Protein AF-A0A7C3CMB0-F1 (afdb_monomer)

Solvent-accessible surface area (backbone atoms only — not comparable to full-atom values): 4207 Å² total; per-residue (Å²): 136,58,68,73,53,51,58,50,53,53,55,54,50,69,72,44,54,74,67,57,44,53,52,51,50,51,53,52,52,50,52,54,52,60,77,57,69,61,90,77,78,75,54,75,71,78,53,63,73,51,60,59,68,71,44,69,85,48,66,64,63,64,57,60,73,72,107

Structure (mmCIF, N/CA/C/O backbone):
data_AF-A0A7C3CMB0-F1
#
_entry.id   AF-A0A7C3CMB0-F1
#
loop_
_atom_site.group_PDB
_atom_site.id
_atom_site.type_symbol
_atom_site.label_atom_id
_atom_site.label_alt_id
_atom_site.label_comp_id
_atom_site.label_asym_id
_atom_site.label_entity_id
_atom_site.label_seq_id
_atom_site.pdbx_PDB_ins_code
_atom_site.Cartn_x
_atom_site.Cartn_y
_atom_site.Cartn_z
_atom_site.occupancy
_atom_site.B_iso_or_equiv
_atom_site.auth_seq_id
_atom_site.auth_comp_id
_atom_site.auth_asym_id
_atom_site.auth_atom_id
_atom_site.pdbx_PDB_model_num
ATOM 1 N N . MET A 1 1 ? -18.504 -9.519 11.723 1.00 48.28 1 MET A N 1
ATOM 2 C CA . MET A 1 1 ? -18.358 -8.174 12.329 1.00 48.28 1 MET A CA 1
ATOM 3 C C . MET A 1 1 ? -17.250 -7.343 11.657 1.00 48.28 1 MET A C 1
ATOM 5 O O . MET A 1 1 ? -16.713 -6.448 12.284 1.00 48.28 1 MET A O 1
ATOM 9 N N . THR A 1 2 ? -16.918 -7.586 10.386 1.00 54.44 2 THR A N 1
ATOM 10 C CA . THR A 1 2 ? -15.705 -7.041 9.738 1.00 54.44 2 THR A CA 1
ATOM 11 C C . THR A 1 2 ? -15.969 -5.929 8.718 1.00 54.44 2 THR A C 1
ATOM 13 O O . THR A 1 2 ? -15.088 -5.114 8.471 1.00 54.44 2 THR A O 1
ATOM 16 N N . THR A 1 3 ? -17.179 -5.829 8.162 1.00 56.88 3 THR A N 1
ATOM 17 C CA . THR A 1 3 ? -17.511 -4.824 7.133 1.00 56.88 3 THR A CA 1
ATOM 18 C C . THR A 1 3 ? -17.511 -3.394 7.673 1.00 56.88 3 THR A C 1
ATOM 20 O O . THR A 1 3 ? -16.902 -2.520 7.071 1.00 56.88 3 THR A O 1
ATOM 23 N N . LYS A 1 4 ? -18.075 -3.163 8.869 1.00 61.81 4 LYS A N 1
ATOM 24 C CA . LYS A 1 4 ? -18.028 -1.841 9.526 1.00 61.81 4 LYS A CA 1
ATOM 25 C C . LYS A 1 4 ? -16.603 -1.358 9.821 1.00 61.81 4 LYS A C 1
ATOM 27 O O . LYS A 1 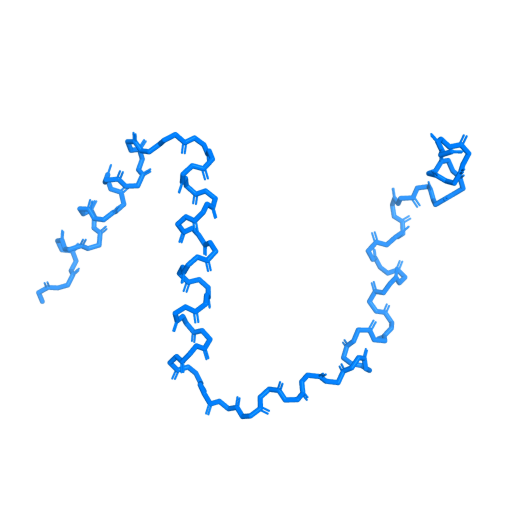4 ? -16.378 -0.156 9.851 1.00 61.81 4 LYS A O 1
ATOM 32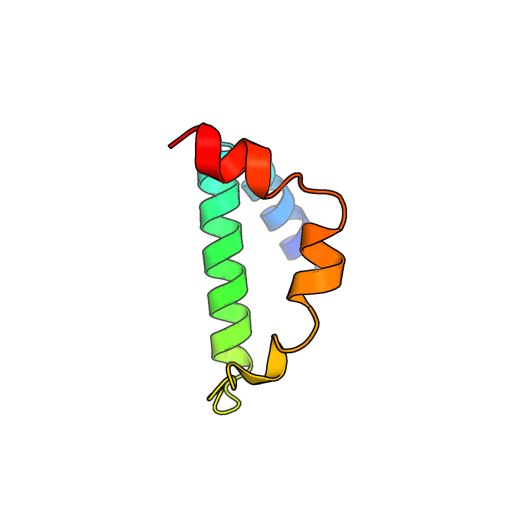 N N . THR A 1 5 ? -15.663 -2.274 10.047 1.00 81.44 5 THR A N 1
ATOM 33 C CA . THR A 1 5 ? -14.268 -1.940 10.360 1.00 81.44 5 THR A CA 1
ATOM 34 C C . THR A 1 5 ? -13.509 -1.504 9.108 1.00 81.44 5 THR A C 1
ATOM 36 O O . THR A 1 5 ? -12.745 -0.546 9.168 1.00 81.44 5 THR A O 1
ATOM 39 N N . TYR A 1 6 ? -13.759 -2.148 7.964 1.00 85.50 6 TYR A N 1
ATOM 40 C CA . TYR A 1 6 ? -13.114 -1.792 6.697 1.00 85.50 6 TYR A CA 1
ATOM 41 C C . TYR A 1 6 ? -13.479 -0.374 6.239 1.00 85.50 6 TYR A C 1
ATOM 43 O O . TYR A 1 6 ? -12.594 0.431 5.957 1.00 85.50 6 TYR A O 1
ATOM 51 N N . ASP A 1 7 ? -14.772 -0.037 6.252 1.00 88.12 7 ASP A N 1
ATOM 52 C CA . ASP A 1 7 ? -15.244 1.283 5.815 1.00 88.12 7 ASP A CA 1
ATOM 53 C C . ASP A 1 7 ? -14.701 2.414 6.705 1.00 88.12 7 ASP A C 1
ATOM 55 O O . ASP A 1 7 ? -14.391 3.507 6.229 1.00 88.12 7 ASP A O 1
ATOM 59 N N . GLN A 1 8 ? -14.526 2.145 8.003 1.00 87.88 8 GLN A N 1
ATOM 60 C CA . GLN A 1 8 ? -13.913 3.087 8.941 1.00 87.88 8 GLN A CA 1
ATOM 61 C C . GLN A 1 8 ? -12.428 3.310 8.642 1.00 87.88 8 GLN A C 1
ATOM 63 O O . GLN A 1 8 ? -11.985 4.456 8.594 1.00 87.88 8 GLN A O 1
ATOM 68 N N . VAL A 1 9 ? -11.667 2.242 8.394 1.00 87.19 9 VAL A N 1
ATOM 69 C CA . VAL A 1 9 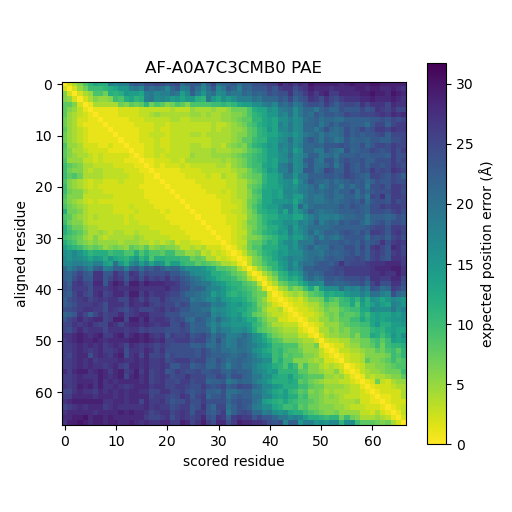? -10.242 2.337 8.032 1.00 87.19 9 VAL A CA 1
ATOM 70 C C . VAL A 1 9 ? -10.068 3.084 6.709 1.00 87.19 9 VAL A C 1
ATOM 72 O O . VAL A 1 9 ? -9.200 3.952 6.599 1.00 87.19 9 VAL A O 1
ATOM 75 N N . LEU A 1 10 ? -10.934 2.824 5.726 1.00 89.19 10 LEU A N 1
ATOM 76 C CA . LEU A 1 10 ? -10.921 3.539 4.453 1.00 89.19 10 LEU A CA 1
ATOM 77 C C . LEU A 1 10 ? -11.213 5.035 4.644 1.00 89.19 10 LEU A C 1
ATOM 79 O O . LEU A 1 10 ? -10.492 5.875 4.105 1.00 89.19 10 LEU A O 1
ATOM 83 N N . SER A 1 11 ? -12.220 5.377 5.452 1.00 91.19 11 SER A N 1
ATOM 84 C CA . SER A 1 11 ? -12.553 6.773 5.754 1.00 91.19 11 SER A CA 1
ATOM 85 C C . SER A 1 11 ? -11.416 7.505 6.470 1.00 91.19 11 SER A C 1
ATOM 87 O O . SER A 1 11 ? -11.170 8.670 6.170 1.00 91.19 11 SER A O 1
ATOM 89 N N . LEU A 1 12 ? -10.718 6.848 7.400 1.00 89.44 12 LEU A N 1
ATOM 90 C CA . LEU A 1 12 ? -9.564 7.432 8.092 1.00 89.44 12 LEU A CA 1
ATOM 91 C C . LEU A 1 12 ? -8.386 7.632 7.133 1.00 89.44 12 LEU A C 1
ATOM 93 O O . LEU A 1 12 ? -7.748 8.681 7.142 1.00 89.44 12 LEU A O 1
ATOM 97 N N . THR A 1 13 ? -8.156 6.673 6.236 1.00 88.94 13 THR A N 1
ATOM 98 C CA . THR A 1 13 ? -7.106 6.764 5.212 1.00 88.94 13 THR A CA 1
ATOM 99 C C . THR A 1 13 ? -7.335 7.945 4.268 1.00 88.94 13 THR A C 1
ATOM 101 O O . THR A 1 13 ? -6.386 8.604 3.858 1.00 88.94 13 THR A O 1
ATOM 104 N N . GLN A 1 14 ? -8.591 8.266 3.943 1.00 90.00 14 GLN A N 1
ATOM 105 C CA . GLN A 1 14 ? -8.934 9.412 3.091 1.00 90.00 14 GLN A CA 1
ATOM 106 C C . GLN A 1 14 ? -8.646 10.775 3.742 1.00 90.00 14 GLN A C 1
ATOM 108 O O . GLN A 1 14 ? -8.490 11.758 3.021 1.00 90.00 14 GLN A O 1
ATOM 1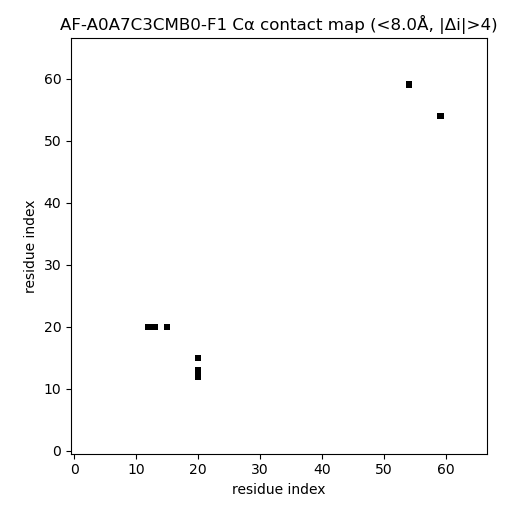13 N N . GLN A 1 15 ? -8.560 10.843 5.074 1.00 93.19 15 GLN A N 1
ATOM 114 C CA . GLN A 1 15 ? -8.230 12.071 5.809 1.00 93.19 15 GLN A CA 1
ATOM 115 C C . GLN A 1 15 ? -6.719 12.3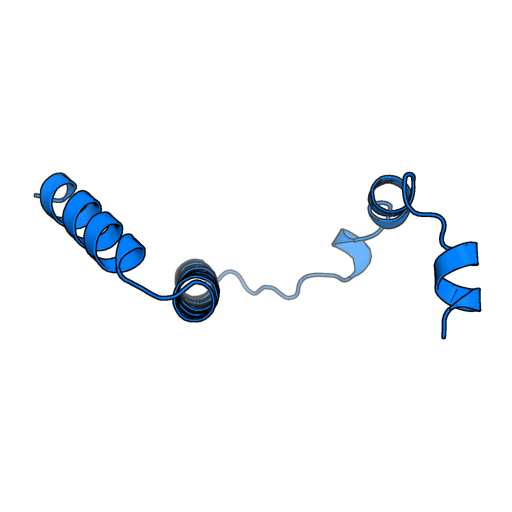33 5.892 1.00 93.19 15 GLN A C 1
ATOM 117 O O . GLN A 1 15 ? -6.306 13.435 6.251 1.00 93.19 15 GLN A O 1
ATOM 122 N N . LEU A 1 16 ? -5.893 11.339 5.557 1.00 91.88 16 LEU A N 1
ATOM 123 C CA . LEU 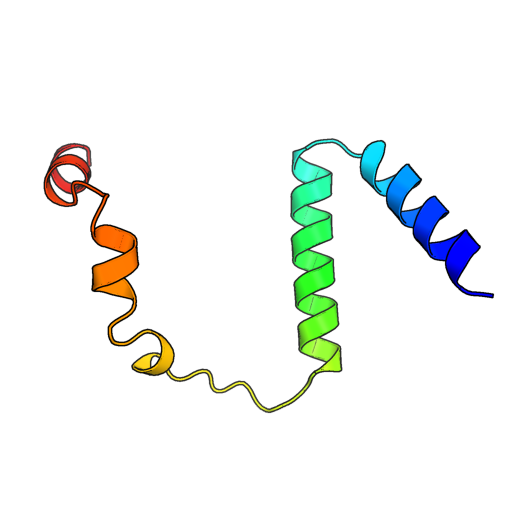A 1 16 ? -4.442 11.468 5.537 1.00 91.88 16 LEU A CA 1
ATOM 124 C C . LEU A 1 16 ? -3.972 12.299 4.337 1.00 91.88 16 LEU A C 1
ATOM 126 O O . LEU A 1 16 ? -4.547 12.265 3.243 1.00 91.88 16 LEU A O 1
ATOM 130 N N . SER A 1 17 ? -2.858 13.008 4.522 1.00 91.69 17 SER A N 1
ATOM 131 C CA . SER A 1 17 ? -2.161 13.659 3.411 1.00 91.69 17 SER A CA 1
ATOM 132 C C . SER A 1 17 ? -1.692 12.632 2.372 1.00 91.69 17 SER A C 1
ATOM 134 O O . SER A 1 17 ? -1.640 11.428 2.625 1.00 91.69 17 SER A O 1
ATOM 136 N N . HIS A 1 18 ? -1.350 13.092 1.166 1.00 86.31 18 HIS A N 1
ATOM 137 C CA . HIS A 1 18 ? -0.884 12.197 0.104 1.00 86.31 18 HIS A CA 1
ATOM 138 C C . HIS A 1 18 ? 0.339 11.367 0.531 1.00 86.31 18 HIS A C 1
ATOM 140 O O . HIS A 1 18 ? 0.322 10.153 0.359 1.00 86.31 18 HIS A O 1
ATOM 146 N N . THR A 1 19 ? 1.331 11.995 1.167 1.00 90.19 19 THR A N 1
ATOM 147 C CA . THR A 1 19 ? 2.531 11.318 1.681 1.00 90.19 19 THR A CA 1
ATOM 148 C C . THR A 1 19 ? 2.181 10.265 2.729 1.00 90.19 19 THR A C 1
ATOM 150 O O . THR A 1 19 ? 2.562 9.112 2.588 1.00 90.19 19 THR A O 1
ATOM 153 N N . GLN A 1 20 ? 1.342 10.617 3.706 1.00 90.25 20 GLN A N 1
ATOM 154 C CA . GLN A 1 20 ? 0.923 9.684 4.757 1.00 90.25 20 GLN A CA 1
ATOM 155 C C . GLN A 1 20 ? 0.138 8.482 4.216 1.00 90.25 20 GLN A C 1
ATOM 157 O O . GLN A 1 20 ? 0.226 7.393 4.773 1.00 90.25 20 GLN A O 1
ATOM 162 N N . ARG A 1 21 ? -0.625 8.645 3.126 1.00 90.69 21 ARG A N 1
ATOM 163 C CA . ARG A 1 21 ? -1.287 7.509 2.462 1.00 90.69 21 ARG A CA 1
ATOM 164 C C . ARG A 1 21 ? -0.290 6.564 1.796 1.00 90.69 21 ARG A C 1
ATOM 166 O O . ARG A 1 21 ? -0.524 5.360 1.802 1.00 90.69 21 ARG A O 1
ATOM 173 N N . LEU A 1 22 ? 0.789 7.093 1.219 1.00 89.19 22 LEU A N 1
ATOM 174 C CA . LEU A 1 22 ? 1.850 6.283 0.614 1.00 89.19 22 LEU A CA 1
ATOM 175 C C . LEU A 1 22 ? 2.659 5.534 1.677 1.00 89.19 22 LEU A C 1
ATOM 177 O O . LEU A 1 22 ? 2.957 4.357 1.484 1.00 89.19 22 LEU A O 1
ATOM 181 N N . ASP A 1 23 ? 2.951 6.187 2.802 1.00 87.88 23 ASP A N 1
ATOM 182 C CA . ASP A 1 23 ? 3.616 5.555 3.946 1.00 87.88 23 ASP A CA 1
ATOM 183 C C . ASP A 1 23 ? 2.750 4.424 4.520 1.00 87.88 23 ASP A C 1
ATOM 185 O O . ASP A 1 23 ? 3.208 3.288 4.625 1.00 87.88 23 ASP A O 1
ATOM 189 N N . LEU A 1 24 ? 1.455 4.681 4.741 1.00 89.19 24 LEU A N 1
ATOM 190 C CA . LEU A 1 24 ? 0.511 3.657 5.196 1.00 89.19 24 LEU A CA 1
ATOM 191 C C . LEU A 1 24 ? 0.413 2.479 4.213 1.00 89.19 24 LEU A C 1
ATOM 193 O O . LEU A 1 24 ? 0.319 1.327 4.627 1.00 89.19 24 LEU A O 1
ATOM 197 N N . PHE A 1 25 ? 0.439 2.745 2.905 1.00 88.38 25 PHE A N 1
ATOM 198 C CA . PHE A 1 25 ? 0.426 1.684 1.899 1.00 88.38 25 PHE A CA 1
ATOM 199 C C . PHE A 1 25 ? 1.678 0.800 1.983 1.00 88.38 25 PHE A C 1
ATOM 201 O O . PHE A 1 25 ? 1.564 -0.420 1.887 1.00 88.38 25 PHE A O 1
ATOM 208 N N . ARG A 1 26 ? 2.857 1.394 2.203 1.00 86.19 26 ARG A N 1
ATOM 209 C CA . ARG A 1 26 ? 4.109 0.651 2.403 1.00 86.19 26 ARG A CA 1
ATOM 210 C C . ARG A 1 26 ? 4.025 -0.253 3.630 1.00 86.19 26 ARG A C 1
ATOM 212 O O . ARG A 1 26 ? 4.291 -1.444 3.504 1.00 86.19 26 ARG A O 1
ATOM 219 N N . GLU A 1 27 ? 3.597 0.292 4.766 1.00 87.56 27 GLU A N 1
ATOM 220 C CA . GLU A 1 27 ? 3.447 -0.467 6.014 1.00 87.56 27 GLU A CA 1
ATOM 221 C C . GLU A 1 27 ? 2.457 -1.632 5.856 1.00 87.56 27 GLU A C 1
ATOM 223 O O . GLU A 1 27 ? 2.711 -2.737 6.327 1.00 87.56 27 GLU A O 1
ATOM 228 N N . LEU A 1 28 ? 1.351 -1.429 5.129 1.00 85.19 28 LEU A N 1
ATOM 229 C CA . LEU A 1 28 ? 0.389 -2.499 4.844 1.00 85.19 28 LEU A CA 1
ATOM 230 C C . LEU A 1 28 ? 0.989 -3.615 3.981 1.00 85.19 28 LEU A C 1
ATOM 232 O O . LEU A 1 28 ? 0.703 -4.786 4.219 1.00 85.19 28 LEU A O 1
ATOM 236 N N . VAL A 1 29 ? 1.813 -3.278 2.987 1.00 82.31 29 VAL A N 1
ATOM 237 C CA . VAL A 1 29 ? 2.507 -4.277 2.158 1.00 82.31 29 VAL A CA 1
ATOM 238 C C . VAL A 1 29 ? 3.522 -5.066 2.986 1.00 82.31 29 VAL A C 1
ATOM 240 O O . VAL A 1 29 ? 3.608 -6.284 2.833 1.00 82.31 29 VAL A O 1
ATOM 243 N N . GLU A 1 30 ? 4.260 -4.401 3.875 1.00 80.31 30 GLU A N 1
ATOM 244 C CA . GLU A 1 30 ? 5.200 -5.050 4.797 1.00 80.31 30 GLU A CA 1
ATOM 245 C C . GLU A 1 30 ? 4.477 -6.001 5.754 1.00 80.31 30 GLU A C 1
ATOM 247 O O . GLU A 1 30 ? 4.870 -7.160 5.859 1.00 80.31 30 GLU A O 1
ATOM 252 N N . LEU A 1 31 ? 3.358 -5.571 6.340 1.00 80.75 31 LEU A N 1
ATOM 253 C CA . LEU A 1 31 ? 2.529 -6.401 7.216 1.00 80.75 31 LEU A CA 1
ATOM 254 C C . LEU A 1 31 ? 1.992 -7.647 6.493 1.00 80.75 31 LEU A C 1
ATOM 256 O O . LEU A 1 31 ? 2.042 -8.754 7.022 1.00 80.75 31 LEU A O 1
ATOM 260 N N . ILE A 1 32 ? 1.537 -7.487 5.245 1.00 78.25 32 ILE A N 1
ATOM 261 C CA . ILE A 1 32 ? 1.104 -8.610 4.403 1.00 78.25 32 ILE A CA 1
ATOM 262 C C . ILE A 1 32 ? 2.278 -9.558 4.116 1.00 78.25 32 ILE A C 1
ATOM 264 O O . ILE A 1 32 ? 2.096 -10.772 4.103 1.00 78.25 32 ILE A O 1
ATOM 268 N N . HIS A 1 33 ? 3.485 -9.040 3.878 1.00 69.38 33 HIS A N 1
ATOM 269 C CA . HIS A 1 33 ? 4.667 -9.870 3.640 1.00 69.38 33 HIS A CA 1
ATOM 270 C C . HIS A 1 33 ? 5.142 -10.616 4.897 1.00 69.38 33 HIS A C 1
ATOM 272 O O . HIS A 1 33 ? 5.553 -11.771 4.774 1.00 69.38 33 HIS A O 1
ATOM 278 N N . GLU A 1 34 ? 5.074 -9.993 6.076 1.00 65.44 34 GLU A N 1
ATOM 279 C CA . GLU A 1 34 ? 5.386 -10.629 7.363 1.00 65.44 34 GLU A CA 1
ATOM 280 C C . GLU A 1 34 ? 4.418 -11.774 7.672 1.00 65.44 34 GLU A C 1
ATOM 282 O O . GLU A 1 34 ? 4.861 -12.873 8.005 1.00 65.44 34 GLU A O 1
ATOM 287 N N . ASP A 1 35 ? 3.115 -11.566 7.465 1.00 62.31 35 ASP A N 1
ATOM 288 C CA . ASP A 1 35 ? 2.098 -12.611 7.646 1.00 62.31 35 ASP A CA 1
ATOM 289 C C . ASP A 1 35 ? 2.248 -13.760 6.637 1.00 62.31 35 ASP A C 1
ATOM 291 O O . ASP A 1 35 ? 1.874 -14.903 6.915 1.00 62.31 35 ASP A O 1
ATOM 295 N N . ILE A 1 36 ? 2.810 -13.480 5.457 1.00 60.41 36 ILE A N 1
ATOM 296 C CA . ILE A 1 36 ? 3.016 -14.483 4.411 1.00 60.41 36 ILE A CA 1
ATOM 297 C C . ILE A 1 36 ? 4.257 -15.344 4.657 1.00 60.41 36 ILE A C 1
ATOM 299 O O . ILE A 1 36 ? 4.318 -16.379 4.003 1.00 60.41 36 ILE A O 1
ATOM 303 N N . ALA A 1 37 ? 5.185 -14.975 5.563 1.00 52.19 37 ALA A N 1
ATOM 304 C CA . ALA A 1 37 ? 6.440 -15.659 5.949 1.00 52.19 37 ALA A CA 1
ATOM 305 C C . ALA A 1 37 ? 6.736 -17.020 5.272 1.00 52.19 37 ALA A C 1
ATOM 307 O O . ALA A 1 37 ? 6.935 -18.056 5.906 1.00 52.19 37 ALA A O 1
ATOM 308 N N . LEU A 1 38 ? 6.831 -16.999 3.947 1.00 56.56 38 LEU A N 1
ATOM 309 C CA . LEU A 1 38 ? 7.558 -17.943 3.131 1.00 56.56 38 LEU A CA 1
ATOM 310 C C . LEU A 1 38 ? 8.952 -17.335 3.021 1.00 56.56 38 LEU A C 1
ATOM 312 O O . LEU A 1 38 ? 9.065 -16.111 2.904 1.00 56.56 38 LEU A O 1
ATOM 316 N N . PRO A 1 39 ? 10.020 -18.139 3.080 1.00 49.66 39 PRO A N 1
ATOM 317 C CA . PRO A 1 39 ? 11.376 -17.621 3.050 1.00 49.66 39 PRO A CA 1
ATOM 318 C C . PRO A 1 39 ? 11.612 -16.957 1.690 1.00 49.66 39 PRO A C 1
ATOM 320 O O . PRO A 1 39 ? 11.910 -17.620 0.701 1.00 49.66 39 PRO A O 1
ATOM 323 N N . GLN A 1 40 ? 11.441 -15.637 1.622 1.00 58.94 40 GLN A N 1
ATOM 324 C CA . GLN A 1 40 ? 11.645 -14.861 0.408 1.00 58.94 40 GLN A CA 1
ATOM 325 C C . GLN A 1 40 ? 13.137 -14.600 0.224 1.00 58.94 40 GLN A C 1
ATOM 327 O O . GLN A 1 40 ? 13.621 -13.478 0.334 1.00 58.94 40 GLN A O 1
ATOM 332 N N . THR A 1 41 ? 13.880 -15.649 -0.120 1.00 58.97 41 THR A N 1
ATOM 333 C CA . THR A 1 41 ? 15.042 -15.457 -0.990 1.00 58.97 41 THR A CA 1
ATOM 334 C C . THR A 1 41 ? 14.472 -15.206 -2.384 1.00 58.97 41 THR A C 1
ATOM 336 O O . THR A 1 41 ? 14.387 -16.123 -3.193 1.00 58.97 41 THR A O 1
ATOM 339 N N . ARG A 1 42 ? 13.965 -13.990 -2.637 1.00 62.84 42 ARG A N 1
ATOM 340 C CA . ARG A 1 42 ? 13.530 -13.634 -3.991 1.00 62.84 42 ARG A CA 1
ATOM 341 C C . ARG A 1 42 ? 14.762 -13.656 -4.871 1.00 62.84 42 ARG A C 1
ATOM 343 O O . ARG A 1 42 ? 15.743 -12.961 -4.592 1.00 62.84 42 ARG A O 1
ATOM 350 N N . SER A 1 43 ? 14.745 -14.508 -5.882 1.00 63.97 43 SER A N 1
ATOM 351 C CA . SER A 1 43 ? 15.856 -14.578 -6.816 1.00 63.97 43 SER A CA 1
ATOM 352 C C . SER A 1 43 ? 15.777 -13.371 -7.739 1.00 63.97 43 SER A C 1
ATOM 354 O O . SER A 1 43 ? 14.723 -13.100 -8.302 1.00 63.97 43 SER A O 1
ATOM 356 N N . ILE A 1 44 ? 16.892 -12.670 -7.966 1.00 62.66 44 ILE A N 1
ATOM 357 C CA . ILE A 1 44 ? 16.962 -11.620 -9.002 1.00 62.66 44 ILE A CA 1
ATOM 358 C C . ILE A 1 44 ? 16.569 -12.177 -10.387 1.00 62.66 44 ILE A C 1
ATOM 360 O O . ILE A 1 44 ? 16.088 -11.428 -11.231 1.00 62.66 44 ILE A O 1
ATOM 364 N N . MET A 1 45 ? 16.684 -13.494 -10.598 1.00 62.50 45 MET A N 1
ATOM 365 C CA . MET A 1 45 ? 16.199 -14.177 -11.804 1.00 62.50 45 MET A CA 1
ATOM 366 C C . MET A 1 45 ? 14.679 -14.066 -12.007 1.00 62.50 45 MET A C 1
ATOM 368 O O . MET A 1 45 ? 14.209 -14.205 -13.126 1.00 62.50 45 MET A O 1
ATOM 372 N N . GLU A 1 46 ? 13.894 -13.774 -10.966 1.00 61.50 46 GLU A N 1
ATOM 373 C CA . GLU A 1 46 ? 12.455 -13.492 -11.101 1.00 61.50 46 GLU A CA 1
ATOM 374 C C . GLU A 1 46 ? 12.187 -12.221 -11.920 1.00 61.50 46 GLU A C 1
ATOM 376 O O . GLU A 1 46 ? 11.095 -12.055 -12.451 1.00 61.50 46 GLU A O 1
ATOM 381 N N . LEU A 1 47 ? 13.179 -11.331 -12.024 1.00 66.62 47 LEU A N 1
ATOM 382 C CA . LEU A 1 47 ? 13.127 -10.098 -12.809 1.00 66.62 47 LEU A CA 1
ATOM 383 C C . LEU A 1 47 ? 13.714 -10.273 -14.222 1.00 66.62 47 LEU A C 1
ATOM 385 O O . LEU A 1 47 ? 13.734 -9.319 -15.006 1.00 66.62 47 LEU A O 1
ATOM 389 N N . GLU A 1 48 ? 14.201 -11.469 -14.567 1.00 63.53 48 GLU A N 1
ATOM 390 C CA . GLU A 1 48 ? 14.753 -11.759 -15.889 1.00 63.53 48 GLU A CA 1
ATOM 391 C C . GLU A 1 48 ? 13.645 -11.669 -16.953 1.00 63.53 48 GLU A C 1
ATOM 393 O O . GLU A 1 48 ? 12.591 -12.289 -16.849 1.00 63.53 48 GLU A O 1
ATOM 398 N N . GLY A 1 49 ? 13.858 -10.843 -17.980 1.00 66.50 49 GLY A N 1
ATOM 399 C CA . GLY A 1 49 ? 12.890 -10.622 -19.063 1.00 66.50 49 GLY A CA 1
ATOM 400 C C . GLY A 1 49 ? 11.876 -9.496 -18.819 1.00 66.50 49 GLY A C 1
ATOM 401 O O . GLY A 1 49 ? 11.460 -8.859 -19.787 1.00 66.50 49 GLY A O 1
ATOM 402 N N . LEU A 1 50 ? 11.576 -9.148 -17.561 1.00 66.56 50 LEU A N 1
ATOM 403 C CA . LEU A 1 50 ? 10.665 -8.041 -17.210 1.00 66.56 50 LEU A CA 1
ATOM 404 C C . LEU A 1 50 ? 11.200 -6.663 -17.627 1.00 66.56 50 LEU A C 1
ATOM 406 O O . LEU A 1 50 ? 10.429 -5.756 -17.939 1.00 66.56 50 LEU A O 1
ATOM 410 N N . GLY A 1 51 ? 12.525 -6.506 -17.699 1.00 66.50 51 GLY A N 1
ATOM 411 C CA . GLY A 1 51 ? 13.150 -5.256 -18.131 1.00 66.50 51 GLY A CA 1
ATOM 412 C C . GLY A 1 51 ? 12.776 -4.849 -19.560 1.00 66.50 51 GLY A C 1
ATOM 413 O O . GLY A 1 51 ? 12.619 -3.672 -19.843 1.00 66.50 51 GLY A O 1
ATOM 414 N N . LYS A 1 52 ? 12.560 -5.792 -20.481 1.00 66.50 52 LYS A N 1
ATOM 415 C CA . LYS A 1 52 ? 12.227 -5.421 -21.864 1.00 66.50 52 LYS A CA 1
ATOM 416 C C . LYS A 1 52 ? 10.829 -4.811 -21.976 1.00 66.50 52 LYS A C 1
ATOM 418 O O . LYS A 1 52 ? 10.641 -3.881 -22.748 1.00 66.50 52 LYS A O 1
ATOM 423 N N . GLU A 1 53 ? 9.865 -5.345 -21.234 1.00 68.12 53 GLU A N 1
ATOM 424 C CA . GLU A 1 53 ? 8.460 -4.928 -21.311 1.00 68.12 53 GLU A CA 1
ATOM 425 C C . GLU A 1 53 ? 8.222 -3.608 -20.575 1.00 68.12 53 GLU A C 1
ATOM 427 O O . GLU A 1 53 ? 7.519 -2.742 -21.082 1.00 68.12 53 GLU A O 1
ATOM 432 N N . VAL A 1 54 ? 8.875 -3.417 -19.424 1.00 67.94 54 VAL A N 1
ATOM 433 C CA . VAL A 1 54 ? 8.773 -2.181 -18.630 1.00 67.94 54 VAL A CA 1
ATOM 434 C C . VAL A 1 54 ? 9.452 -0.998 -19.326 1.00 67.94 54 VAL A C 1
ATOM 436 O O . VAL A 1 54 ? 8.972 0.128 -19.244 1.00 67.94 54 VAL A O 1
ATOM 439 N N . TRP A 1 55 ? 10.554 -1.247 -20.036 1.00 68.12 55 TRP A N 1
ATOM 440 C CA . TRP A 1 55 ? 11.322 -0.206 -20.722 1.00 68.12 55 TRP A CA 1
ATOM 441 C C . TRP A 1 55 ? 10.933 -0.035 -22.195 1.00 68.12 55 TRP A C 1
ATOM 443 O O . TRP A 1 55 ? 11.499 0.813 -22.874 1.00 68.12 55 TRP A O 1
ATOM 453 N N . ALA A 1 56 ? 9.965 -0.806 -22.704 1.00 68.44 56 ALA A N 1
ATOM 454 C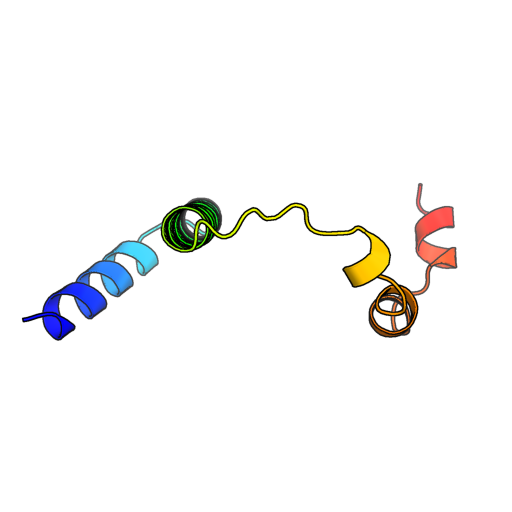 CA . ALA A 1 56 ? 9.544 -0.741 -24.106 1.00 68.44 56 ALA A CA 1
ATOM 455 C C . ALA A 1 56 ? 9.001 0.640 -24.510 1.00 68.44 56 ALA A C 1
ATOM 457 O O . ALA A 1 56 ? 9.142 1.042 -25.663 1.00 68.44 56 ALA A O 1
ATOM 458 N N . GLU A 1 57 ? 8.387 1.356 -23.567 1.00 72.12 57 GLU A N 1
ATOM 459 C CA . GLU A 1 57 ? 7.799 2.685 -23.780 1.00 72.12 57 GLU A CA 1
ATOM 460 C C . GLU A 1 57 ? 8.659 3.819 -23.194 1.00 72.12 57 GLU A C 1
ATOM 462 O O . GLU A 1 57 ? 8.274 4.986 -23.261 1.00 72.12 57 GLU A O 1
ATOM 467 N N . ILE A 1 58 ? 9.824 3.491 -22.623 1.00 73.00 58 ILE A N 1
ATOM 468 C CA . ILE A 1 58 ? 10.739 4.455 -22.007 1.00 73.00 58 ILE A CA 1
ATOM 469 C C . ILE A 1 58 ? 11.948 4.625 -22.923 1.00 73.00 58 ILE A C 1
ATOM 471 O O . ILE A 1 58 ? 12.671 3.670 -23.204 1.00 73.00 58 ILE A O 1
ATOM 475 N N . ASP A 1 59 ? 12.203 5.858 -23.359 1.00 77.56 59 ASP A N 1
ATOM 476 C CA . ASP A 1 59 ? 13.445 6.189 -24.052 1.00 77.56 59 ASP A CA 1
ATOM 477 C C . ASP A 1 59 ? 14.610 6.187 -23.050 1.00 77.56 59 ASP A C 1
ATOM 479 O O . ASP A 1 59 ? 14.898 7.173 -22.369 1.00 77.56 59 ASP A O 1
ATOM 483 N N . ALA A 1 60 ? 15.263 5.032 -22.935 1.00 74.19 60 ALA A N 1
ATOM 484 C CA . ALA A 1 60 ? 16.399 4.840 -22.043 1.00 74.19 60 ALA A CA 1
ATOM 485 C C . ALA A 1 60 ? 17.590 5.745 -22.404 1.00 74.19 60 ALA A C 1
ATOM 487 O O . ALA A 1 60 ? 18.372 6.097 -21.523 1.00 74.19 60 ALA A O 1
ATOM 488 N N . GLN A 1 61 ? 17.723 6.141 -23.673 1.00 72.31 61 GLN A N 1
ATOM 489 C CA . GLN A 1 61 ? 18.804 7.008 -24.132 1.00 72.31 61 GLN A CA 1
ATOM 490 C C . GLN A 1 61 ? 18.574 8.447 -23.664 1.00 72.31 61 GLN A C 1
ATOM 492 O O . GLN A 1 61 ? 19.486 9.067 -23.119 1.00 72.31 61 GLN A O 1
ATOM 497 N N . ALA A 1 62 ? 17.338 8.938 -23.786 1.00 77.25 62 ALA A N 1
ATOM 498 C CA . ALA A 1 62 ? 16.957 10.249 -23.268 1.00 77.25 62 ALA A CA 1
ATOM 499 C C . ALA A 1 62 ? 17.185 10.367 -21.749 1.00 77.25 62 ALA A C 1
ATOM 501 O O . ALA A 1 62 ? 17.570 11.428 -21.269 1.00 77.25 62 ALA A O 1
ATOM 502 N N . TYR A 1 63 ? 16.996 9.276 -20.999 1.00 76.69 63 TYR A N 1
ATOM 503 C CA . TYR A 1 63 ? 17.226 9.251 -19.551 1.00 76.69 63 TYR A CA 1
ATOM 504 C C . TYR A 1 63 ? 18.715 9.371 -19.184 1.00 76.69 63 TYR A C 1
ATOM 506 O O . TYR A 1 63 ? 19.060 10.057 -18.229 1.00 76.69 63 TYR A O 1
ATOM 514 N N . VAL A 1 64 ? 19.608 8.732 -19.949 1.00 78.00 64 VAL A N 1
ATOM 515 C CA . VAL A 1 64 ? 21.066 8.793 -19.719 1.00 78.00 64 VAL A CA 1
ATOM 516 C C . VAL A 1 64 ? 21.639 10.164 -20.072 1.00 78.00 64 VAL A C 1
ATOM 518 O O . VAL A 1 64 ? 22.581 10.617 -19.435 1.00 78.00 64 VAL A O 1
ATOM 521 N N . GLU A 1 65 ? 21.077 10.834 -21.075 1.00 80.69 65 GLU A N 1
ATOM 522 C CA . GLU A 1 65 ? 21.511 12.174 -21.487 1.00 80.69 65 GLU A CA 1
ATOM 523 C C . GLU A 1 65 ? 21.054 13.284 -20.528 1.00 80.69 65 GLU A C 1
ATOM 525 O O . GLU A 1 65 ? 21.538 14.413 -20.628 1.00 80.69 65 GLU A O 1
ATOM 530 N N . GLN A 1 66 ? 20.125 12.980 -19.615 1.00 70.50 66 GLN A N 1
ATOM 531 C CA . GLN A 1 66 ? 19.572 13.935 -18.656 1.00 70.50 66 GLN A CA 1
ATOM 532 C C . GLN A 1 66 ? 20.286 13.932 -17.287 1.00 70.50 66 GLN A C 1
ATOM 534 O O . GLN A 1 66 ? 19.981 14.796 -16.462 1.00 70.50 66 GLN A O 1
ATOM 539 N N . GLU A 1 67 ? 21.236 13.016 -17.062 1.00 51.34 67 GLU A N 1
ATOM 540 C CA . GLU A 1 67 ? 22.0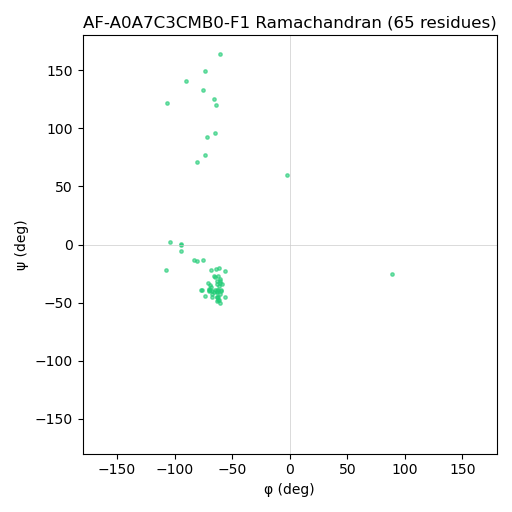72 12.908 -15.847 1.00 51.34 67 GLU A CA 1
ATOM 541 C C . GLU A 1 67 ? 23.474 13.525 -16.012 1.00 51.34 67 GLU A C 1
ATOM 543 O O . GLU A 1 67 ? 24.061 13.440 -17.116 1.00 51.34 67 GLU A O 1
#

Radius of gyration: 18.72 Å; Cα contacts (8 Å, |Δi|>4): 4; chains: 1; bounding box: 40×32×36 Å

Foldseek 3Di:
DPPVVVVVVVVVLVPDDPVVNVVVVVVVVVVVVVVVPDPPPPDVCVCPPVVCVVCVPPPPVVVVVVD

Sequence (67 aa):
MTTKTYDQVLSLTQQLSHTQRLDLFRELVELIHEDIALPQTRSIMELEGLGKEVWAEIDAQAYVEQE

Mean predicted aligned error: 14.65 Å

pLDDT: mean 74.47, std 12.78, range [48.28, 93.19]

Secondary structure (DSSP, 8-state):
--HHHHHHHHHHHHHS-HHHHHH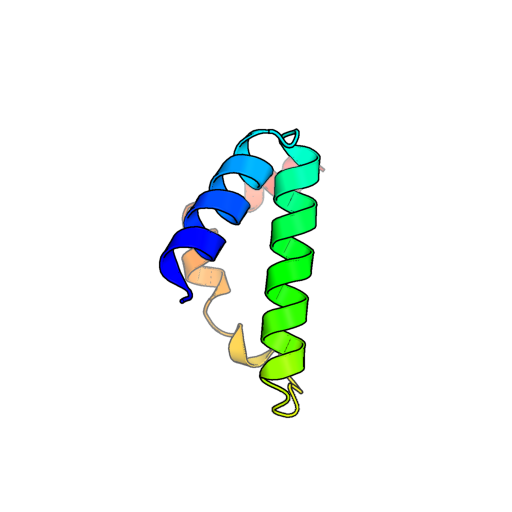HHHHHHHHHHHHH-S-----GGGGTTHHHHHSTTS-HHHHHTT-